Protein AF-A0A168ELN8-F1 (afdb_monomer_lite)

Foldseek 3Di:
DVCVVPVVPDPDDPPDDDDDQQEDEDDDQVDPDDDPCQVVVVVVSVVVQVVVCVVPVDHHHYYYNNVVD

Radius of gyration: 13.47 Å; chains: 1; bounding box: 29×29×29 Å

Sequence (69 aa):
DLIAADRGRVKTTISHMHSYSQMFLSPYGYTTDLPAEYPEMFRAMEIAVNALTSTYGTPYTYGNTAVTI

Organism: NCBI:txid35525

Secondary structure (DSSP, 8-state):
--TTTTTTT----------SS-EEEES-SS-SPPPTTHHHHHHHHHHHHHHHHHHH----EEEEHHHH-

pLDDT: mean 89.73, std 5.79, range [62.47, 95.44]

InterPro domains:
  IPR000834 Peptidase M14, carboxypeptidase A [PF00246] (15-67)

Structure (mmCIF, N/CA/C/O backbone):
data_AF-A0A168ELN8-F1
#
_entry.id   AF-A0A168ELN8-F1
#
loop_
_atom_site.group_PDB
_atom_site.id
_atom_site.type_symbol
_atom_site.label_atom_id
_atom_site.label_alt_id
_atom_site.label_comp_id
_atom_site.label_asym_id
_atom_site.label_entity_id
_atom_site.label_seq_id
_atom_site.pdbx_PDB_ins_code
_atom_site.Cartn_x
_atom_site.Cartn_y
_atom_site.Cartn_z
_atom_site.occupancy
_atom_site.B_iso_or_equiv
_atom_site.auth_seq_id
_atom_site.auth_comp_id
_atom_site.auth_asym_id
_atom_site.auth_atom_id
_atom_site.pdbx_PDB_model_num
ATOM 1 N N . ASP A 1 1 ? 13.514 -18.152 -7.118 1.00 62.47 1 ASP A N 1
ATOM 2 C CA . ASP A 1 1 ? 12.555 -17.292 -7.825 1.00 62.47 1 ASP A CA 1
ATOM 3 C C . ASP A 1 1 ? 11.237 -18.049 -7.970 1.00 62.47 1 ASP A C 1
ATOM 5 O O . ASP A 1 1 ? 11.101 -18.851 -8.879 1.00 62.47 1 ASP A O 1
ATOM 9 N N . LEU A 1 2 ? 10.319 -17.889 -7.012 1.00 82.81 2 LEU A N 1
ATOM 10 C CA . LEU A 1 2 ? 9.012 -18.564 -7.052 1.00 82.81 2 LEU A CA 1
ATOM 11 C C . LEU A 1 2 ? 7.986 -17.759 -7.858 1.00 82.81 2 LEU A C 1
ATOM 13 O O . LEU A 1 2 ? 7.189 -18.334 -8.591 1.00 82.81 2 LEU A O 1
ATOM 17 N N . ILE A 1 3 ? 8.028 -16.428 -7.746 1.00 85.50 3 ILE A N 1
ATOM 18 C CA . ILE A 1 3 ? 7.068 -15.541 -8.409 1.00 85.50 3 ILE A CA 1
ATOM 19 C C . ILE A 1 3 ? 7.305 -15.511 -9.921 1.00 85.50 3 ILE A C 1
ATOM 21 O O . ILE A 1 3 ? 6.345 -15.625 -10.676 1.00 85.50 3 ILE A O 1
ATOM 25 N N . ALA A 1 4 ? 8.549 -15.405 -10.396 1.00 86.44 4 ALA A N 1
ATOM 26 C CA . ALA A 1 4 ? 8.815 -15.424 -11.832 1.00 86.44 4 ALA A CA 1
ATOM 27 C C . ALA A 1 4 ? 8.772 -16.841 -12.425 1.00 86.44 4 ALA A C 1
ATOM 29 O O . ALA A 1 4 ? 8.405 -16.975 -13.596 1.00 86.44 4 ALA A O 1
ATOM 30 N N . ALA A 1 5 ? 9.008 -17.892 -11.626 1.00 90.12 5 ALA A N 1
ATOM 31 C CA . ALA A 1 5 ? 8.698 -19.267 -12.032 1.00 90.12 5 ALA A CA 1
ATOM 32 C C . ALA A 1 5 ? 7.193 -19.478 -12.290 1.00 90.12 5 ALA A C 1
ATOM 34 O O . ALA A 1 5 ? 6.837 -20.244 -13.183 1.00 90.12 5 ALA A O 1
ATOM 35 N N . ASP A 1 6 ? 6.319 -18.761 -11.573 1.00 91.50 6 ASP A N 1
ATOM 36 C CA . ASP A 1 6 ? 4.858 -18.872 -11.691 1.00 91.50 6 ASP A CA 1
ATOM 37 C C . ASP A 1 6 ? 4.178 -17.607 -12.255 1.00 91.50 6 ASP A C 1
ATOM 39 O O . ASP A 1 6 ? 2.989 -17.352 -12.035 1.00 91.50 6 ASP A O 1
ATOM 43 N N . ARG A 1 7 ? 4.918 -16.811 -13.042 1.00 85.75 7 ARG A N 1
ATOM 44 C CA . ARG A 1 7 ? 4.475 -15.509 -13.589 1.00 85.75 7 ARG A CA 1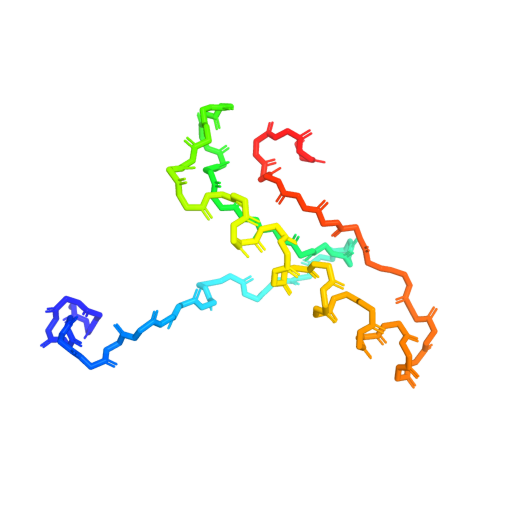
ATOM 45 C C . ARG A 1 7 ? 3.143 -15.543 -14.347 1.00 85.75 7 ARG A C 1
ATOM 47 O O . ARG A 1 7 ? 2.480 -14.524 -14.489 1.00 85.75 7 ARG A O 1
ATOM 54 N N . GLY A 1 8 ? 2.761 -16.705 -14.882 1.00 88.88 8 GLY A N 1
ATOM 55 C CA . GLY A 1 8 ? 1.502 -16.886 -15.609 1.00 88.88 8 GLY A CA 1
ATOM 56 C C . GLY A 1 8 ? 0.281 -17.038 -14.697 1.00 88.88 8 GLY A C 1
ATOM 57 O O . GLY A 1 8 ? -0.840 -16.733 -15.119 1.00 88.88 8 GLY A O 1
ATOM 58 N N . ARG A 1 9 ? 0.487 -17.484 -13.452 1.00 90.88 9 ARG A N 1
ATOM 59 C CA . ARG A 1 9 ? -0.575 -17.812 -12.491 1.00 90.88 9 ARG A CA 1
ATOM 60 C C . ARG A 1 9 ? -0.684 -16.794 -11.362 1.00 90.88 9 ARG A C 1
ATOM 62 O O . ARG A 1 9 ? -1.798 -16.539 -10.914 1.00 90.88 9 ARG A O 1
ATOM 69 N N . VAL A 1 10 ? 0.418 -16.171 -10.946 1.00 88.56 10 VAL A N 1
ATOM 70 C CA . VAL A 1 10 ? 0.387 -15.087 -9.955 1.00 88.56 10 VAL A CA 1
ATOM 71 C C . VAL A 1 10 ? -0.245 -13.844 -10.585 1.00 88.56 10 VAL A C 1
ATOM 73 O O . VAL A 1 10 ? 0.278 -13.292 -11.549 1.00 88.56 10 VAL A O 1
ATOM 76 N N . LYS A 1 11 ? -1.395 -13.415 -10.055 1.00 85.69 11 LYS A N 1
ATOM 77 C CA . LYS A 1 11 ? -2.128 -12.221 -10.526 1.00 85.69 11 LYS A CA 1
ATOM 78 C C . LYS A 1 11 ? -2.016 -11.025 -9.588 1.00 85.69 11 LYS A C 1
ATOM 80 O O . LYS A 1 11 ? -2.173 -9.890 -10.018 1.00 85.69 11 LYS A O 1
ATOM 85 N N . THR A 1 12 ? -1.735 -11.273 -8.314 1.00 84.25 12 THR A N 1
ATOM 86 C CA . THR A 1 12 ? -1.620 -10.237 -7.287 1.00 84.25 12 THR A CA 1
ATOM 87 C C . THR A 1 12 ? -0.592 -10.674 -6.261 1.00 84.25 12 THR A C 1
ATOM 89 O O . THR A 1 12 ? -0.443 -11.864 -5.985 1.00 84.25 12 THR A O 1
ATOM 92 N N . THR A 1 13 ? 0.116 -9.704 -5.696 1.00 83.25 13 THR A N 1
ATOM 93 C CA . THR A 1 13 ? 1.112 -9.922 -4.654 1.00 83.25 13 THR A CA 1
ATOM 94 C C . THR A 1 13 ? 0.915 -8.903 -3.540 1.00 83.25 13 THR A C 1
ATOM 96 O O . THR A 1 13 ? 0.875 -7.702 -3.793 1.00 83.25 13 THR A O 1
ATOM 99 N N . ILE A 1 14 ? 0.800 -9.392 -2.306 1.00 82.94 14 ILE A N 1
ATOM 100 C CA . ILE A 1 14 ? 0.880 -8.587 -1.085 1.00 82.94 14 ILE A CA 1
ATOM 101 C C . ILE A 1 14 ? 2.233 -8.925 -0.470 1.00 82.94 14 ILE A C 1
ATOM 103 O O . ILE A 1 14 ? 2.367 -9.870 0.302 1.00 82.94 14 ILE A O 1
ATOM 107 N N . SER A 1 15 ? 3.264 -8.206 -0.908 1.00 70.44 15 SER A N 1
ATOM 108 C CA . SER A 1 15 ? 4.654 -8.573 -0.613 1.00 70.44 15 SER A CA 1
ATOM 109 C C . SER A 1 15 ? 5.076 -8.256 0.824 1.00 70.44 15 SER A C 1
ATOM 111 O O . SER A 1 15 ? 6.065 -8.796 1.305 1.00 70.44 15 SER A O 1
ATOM 113 N N . HIS A 1 16 ? 4.347 -7.366 1.495 1.00 70.00 16 HIS A N 1
ATOM 114 C CA . HIS A 1 16 ? 4.795 -6.701 2.712 1.00 70.00 16 HIS A CA 1
ATOM 115 C C . HIS A 1 16 ? 3.628 -6.597 3.700 1.00 70.00 16 HIS A C 1
ATOM 117 O O . HIS A 1 16 ? 2.949 -5.576 3.770 1.00 70.00 16 HIS A O 1
ATOM 123 N N . MET A 1 17 ? 3.389 -7.662 4.471 1.00 83.81 17 MET A N 1
ATOM 124 C CA . MET A 1 17 ? 2.576 -7.562 5.686 1.00 83.81 17 MET A CA 1
ATOM 125 C C . MET A 1 17 ? 3.492 -7.172 6.843 1.00 83.81 17 MET A C 1
ATOM 127 O O . MET A 1 17 ? 4.284 -7.986 7.313 1.00 83.81 17 MET A O 1
ATOM 131 N N . HIS A 1 18 ? 3.396 -5.922 7.283 1.00 88.62 18 HIS A N 1
ATOM 132 C CA . HIS A 1 18 ? 4.195 -5.394 8.384 1.00 88.62 18 HIS A CA 1
ATOM 133 C C . HIS A 1 18 ? 3.308 -4.785 9.460 1.00 88.62 18 HIS A C 1
ATOM 135 O O . HIS A 1 18 ? 2.125 -4.509 9.267 1.00 88.62 18 HIS A O 1
ATOM 141 N N . SER A 1 19 ? 3.939 -4.543 10.597 1.00 87.12 19 SER A N 1
ATOM 142 C CA . SER A 1 19 ? 3.446 -3.703 11.677 1.00 87.12 19 SER A CA 1
ATOM 143 C C . SER A 1 19 ? 4.540 -2.689 12.016 1.00 87.12 19 SER A C 1
ATOM 145 O O . SER A 1 19 ? 5.719 -3.028 11.918 1.00 87.12 19 SER A O 1
ATOM 147 N N . TYR A 1 20 ? 4.234 -1.470 12.448 1.00 86.75 20 TYR A N 1
ATOM 148 C CA . TYR A 1 20 ? 2.946 -0.920 12.902 1.00 86.75 20 TYR A CA 1
ATOM 149 C C . TYR A 1 20 ? 2.412 0.166 11.937 1.00 86.75 20 TYR A C 1
ATOM 151 O O . TYR A 1 20 ? 2.864 0.232 10.800 1.00 86.75 20 TYR A O 1
ATOM 159 N N . SER A 1 21 ? 1.435 0.972 12.380 1.00 89.12 21 SER A N 1
ATOM 160 C CA . SER A 1 21 ? 0.896 2.191 11.720 1.00 89.12 21 SER A CA 1
ATOM 161 C C . SER A 1 21 ? -0.417 2.079 10.938 1.00 89.12 21 SER A C 1
ATOM 163 O O . SER A 1 21 ? -0.944 3.116 10.554 1.00 89.12 21 SER A O 1
ATOM 165 N N . GLN A 1 22 ? -0.998 0.885 10.756 1.00 92.25 22 GLN A N 1
ATOM 166 C CA . GLN A 1 22 ? -2.309 0.709 10.092 1.00 92.25 22 GLN A CA 1
ATOM 167 C C . GLN A 1 22 ? -2.365 1.373 8.704 1.00 92.25 22 GLN A C 1
ATOM 169 O O . GLN A 1 22 ? -3.181 2.254 8.441 1.00 92.25 22 GLN A O 1
ATOM 174 N N . MET A 1 23 ? -1.464 0.960 7.810 1.00 92.12 23 MET A N 1
ATOM 175 C CA . MET A 1 23 ? -1.348 1.539 6.470 1.00 92.12 23 MET A CA 1
ATOM 176 C C . MET A 1 23 ? -1.528 0.470 5.393 1.00 92.12 23 MET A C 1
ATOM 178 O O . MET A 1 23 ? -0.985 -0.628 5.511 1.00 92.12 23 MET A O 1
ATOM 182 N N . PHE A 1 24 ? -2.266 0.800 4.334 1.00 92.19 24 PHE A N 1
ATOM 183 C CA . PHE A 1 24 ? -2.370 0.006 3.113 1.00 92.19 24 PHE A CA 1
ATOM 184 C C . PHE A 1 24 ? -1.666 0.757 1.983 1.00 92.19 24 PHE A C 1
ATOM 186 O O . PHE A 1 24 ? -2.163 1.765 1.490 1.00 92.19 24 PHE A O 1
ATOM 193 N N . LEU A 1 25 ? -0.499 0.274 1.564 1.00 92.62 25 LEU A N 1
ATOM 194 C CA . LEU A 1 25 ? 0.370 1.017 0.655 1.00 92.62 25 LEU A CA 1
ATOM 195 C C . LEU A 1 25 ? 0.504 0.349 -0.712 1.00 92.62 25 LEU A C 1
ATOM 197 O O . LEU A 1 25 ? 0.477 -0.876 -0.839 1.00 92.62 25 LEU A O 1
ATOM 201 N N . SER A 1 26 ? 0.698 1.182 -1.729 1.00 92.00 26 SER A N 1
ATOM 202 C CA . SER A 1 26 ? 0.948 0.785 -3.115 1.00 92.00 26 SER A CA 1
ATOM 203 C C . SER A 1 26 ? 2.326 1.259 -3.584 1.00 92.00 26 SER A C 1
ATOM 205 O O . SER A 1 26 ? 2.848 2.255 -3.079 1.00 92.00 26 SER A O 1
ATOM 207 N N . PRO A 1 27 ? 2.939 0.566 -4.556 1.00 90.50 27 PRO A N 1
ATOM 208 C CA . PRO A 1 27 ? 4.189 1.017 -5.151 1.00 90.50 27 PRO A CA 1
ATOM 209 C C . PRO A 1 27 ? 4.034 2.362 -5.892 1.00 90.50 27 PRO A C 1
ATOM 211 O O . PRO A 1 27 ? 2.932 2.778 -6.242 1.00 90.50 27 PRO A O 1
ATOM 214 N N . TYR A 1 28 ? 5.125 3.062 -6.196 1.00 91.38 28 TYR A N 1
ATOM 215 C CA . TYR A 1 28 ? 6.495 2.795 -5.747 1.00 91.38 28 TYR A CA 1
ATOM 216 C C . TYR A 1 28 ? 6.801 3.434 -4.385 1.00 91.38 28 TYR A C 1
ATOM 218 O O . TYR A 1 28 ? 6.161 4.395 -3.975 1.00 91.38 28 TYR A O 1
ATOM 226 N N . GLY A 1 29 ? 7.787 2.878 -3.674 1.00 88.88 29 GLY A N 1
ATOM 227 C CA . GLY A 1 29 ? 8.324 3.466 -2.437 1.00 88.88 29 GLY A CA 1
ATOM 228 C C . GLY A 1 29 ? 9.646 4.211 -2.616 1.00 88.88 29 GLY A C 1
ATOM 229 O O . GLY A 1 29 ? 10.043 4.949 -1.728 1.00 88.88 29 GLY A O 1
ATOM 230 N N . TYR A 1 30 ? 10.334 4.021 -3.746 1.00 90.81 30 TYR A N 1
ATOM 231 C CA . TYR A 1 30 ? 11.645 4.629 -4.016 1.00 90.81 30 TYR A CA 1
ATOM 232 C C . TYR A 1 30 ? 11.574 5.868 -4.925 1.00 90.81 30 TYR A C 1
ATOM 234 O O . TYR A 1 30 ? 12.585 6.531 -5.130 1.00 90.81 30 TYR A O 1
ATOM 242 N N . THR A 1 31 ? 10.411 6.149 -5.513 1.00 91.88 31 THR A N 1
ATOM 243 C CA . THR A 1 31 ? 10.140 7.308 -6.372 1.00 91.88 31 THR A CA 1
ATOM 244 C C . THR A 1 31 ? 8.702 7.757 -6.153 1.00 91.88 31 THR A C 1
ATOM 246 O O . THR A 1 31 ? 7.850 6.932 -5.821 1.00 91.88 31 THR A O 1
ATOM 249 N N . THR A 1 32 ? 8.434 9.043 -6.368 1.00 91.44 32 THR A N 1
ATOM 250 C CA . THR A 1 32 ? 7.081 9.617 -6.360 1.00 91.44 32 THR A CA 1
ATOM 251 C C . THR A 1 32 ? 6.333 9.395 -7.676 1.00 91.44 32 THR A C 1
ATOM 253 O O . THR A 1 32 ? 5.169 9.777 -7.785 1.00 91.44 32 THR A O 1
ATOM 256 N N . ASP A 1 33 ? 6.980 8.801 -8.682 1.00 92.50 33 ASP A N 1
ATOM 257 C CA . ASP A 1 33 ? 6.307 8.408 -9.917 1.00 92.50 33 ASP A CA 1
ATOM 258 C C . ASP A 1 33 ? 5.252 7.333 -9.635 1.00 92.50 33 ASP A C 1
ATOM 260 O O . ASP A 1 33 ? 5.469 6.399 -8.857 1.00 92.50 33 ASP A O 1
ATOM 264 N N . LEU A 1 34 ? 4.102 7.453 -10.295 1.00 91.12 34 LEU A N 1
ATOM 265 C CA . LEU A 1 34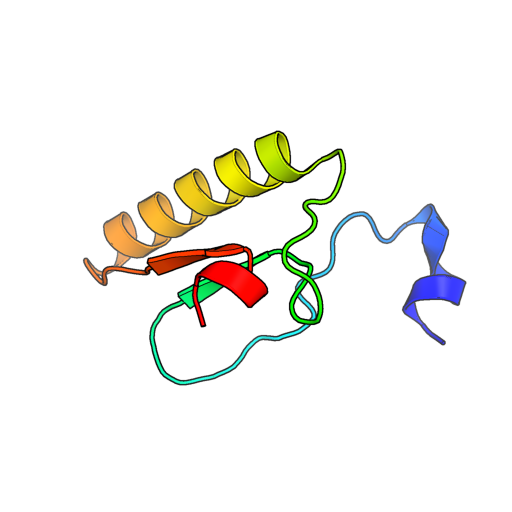 ? 2.995 6.517 -10.138 1.00 91.12 34 LEU A CA 1
ATOM 266 C C . LEU A 1 34 ? 3.017 5.458 -11.250 1.00 91.12 34 LEU A C 1
ATOM 268 O O . LEU A 1 34 ? 3.277 5.795 -12.408 1.00 91.12 34 LEU A O 1
ATOM 272 N N . PRO A 1 35 ? 2.711 4.185 -10.938 1.00 90.69 35 PRO A N 1
ATOM 273 C CA . PRO A 1 35 ? 2.504 3.169 -11.965 1.00 90.69 35 PRO A CA 1
ATOM 274 C C . PRO A 1 35 ? 1.266 3.493 -12.816 1.00 90.69 35 PRO A C 1
ATOM 276 O O . PRO A 1 35 ? 0.337 4.160 -12.356 1.00 90.69 35 PRO A O 1
ATOM 279 N N . ALA A 1 36 ? 1.224 2.988 -14.050 1.00 92.94 36 ALA A N 1
ATOM 280 C CA . ALA A 1 36 ? 0.120 3.252 -14.978 1.00 92.94 36 ALA A CA 1
ATOM 281 C C . ALA A 1 36 ? -1.240 2.778 -14.424 1.00 92.94 36 ALA A C 1
ATOM 283 O O . ALA A 1 36 ? -2.270 3.414 -14.635 1.00 92.94 36 ALA A O 1
ATOM 284 N N . GLU A 1 37 ? -1.231 1.694 -13.653 1.00 91.19 37 GLU A N 1
ATOM 285 C CA . GLU A 1 37 ? -2.401 1.060 -13.050 1.00 91.19 37 GLU A CA 1
ATOM 286 C C . GLU A 1 37 ? -2.758 1.643 -11.670 1.00 91.19 37 GLU A C 1
ATOM 288 O O . GLU A 1 37 ? -3.669 1.148 -11.001 1.00 91.19 37 GLU A O 1
ATOM 293 N N . TYR A 1 38 ? -2.073 2.706 -11.227 1.00 92.50 38 TYR A N 1
ATOM 294 C CA . TYR A 1 38 ? -2.309 3.324 -9.921 1.00 92.50 38 TYR A CA 1
ATOM 295 C C . TYR A 1 38 ? -3.782 3.677 -9.648 1.00 92.50 38 TYR A C 1
ATOM 297 O O . TYR A 1 38 ? -4.229 3.421 -8.531 1.00 92.50 38 TYR A O 1
ATOM 305 N N . PRO A 1 39 ? -4.585 4.191 -10.606 1.00 93.38 39 PRO A N 1
ATOM 306 C CA . PRO A 1 39 ? -6.000 4.469 -10.348 1.00 93.38 39 PRO A CA 1
ATOM 307 C C . PRO A 1 39 ? -6.808 3.227 -9.943 1.00 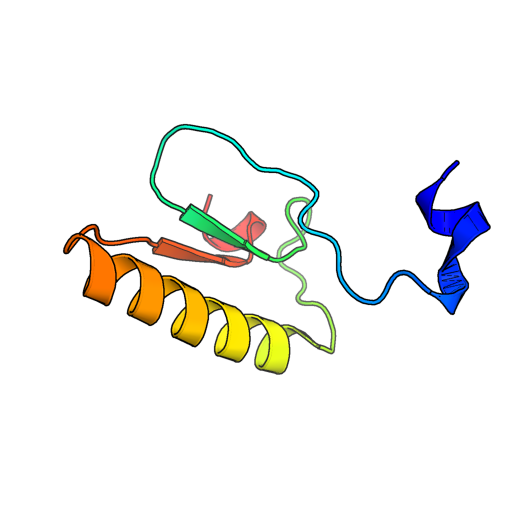93.38 39 PRO A C 1
ATOM 309 O O . PRO A 1 39 ? -7.658 3.298 -9.053 1.00 93.38 39 PRO A O 1
ATOM 312 N N . GLU A 1 40 ? -6.534 2.073 -10.558 1.00 92.94 40 GLU A N 1
ATOM 313 C CA . GLU A 1 40 ? -7.193 0.814 -10.199 1.00 92.94 40 GLU A CA 1
ATOM 314 C C . GLU A 1 40 ? -6.714 0.315 -8.833 1.00 92.94 40 GLU A C 1
ATOM 316 O O . GLU A 1 40 ? -7.533 -0.090 -8.003 1.00 92.94 40 GLU A O 1
ATOM 321 N N . MET A 1 41 ? -5.406 0.412 -8.568 1.00 92.12 41 MET A N 1
ATOM 322 C CA . MET A 1 41 ? -4.838 0.089 -7.259 1.00 92.12 41 MET A CA 1
ATOM 323 C C . MET A 1 41 ? -5.462 0.953 -6.164 1.00 92.12 41 MET A C 1
ATOM 325 O O . MET A 1 41 ? -5.893 0.424 -5.145 1.00 92.12 41 MET A O 1
ATOM 329 N N . PHE A 1 42 ? -5.579 2.262 -6.385 1.00 93.06 42 PHE A N 1
ATOM 330 C CA . PHE A 1 42 ? -6.163 3.202 -5.434 1.00 93.06 42 PHE A CA 1
ATOM 331 C C . PHE A 1 42 ? -7.616 2.855 -5.103 1.00 93.06 42 PHE A C 1
ATOM 333 O O . PHE A 1 42 ? -7.973 2.770 -3.929 1.00 93.06 42 PHE A O 1
ATOM 340 N N . ARG A 1 43 ? -8.425 2.530 -6.122 1.00 95.25 43 ARG A N 1
ATOM 341 C CA . ARG A 1 43 ? -9.799 2.040 -5.931 1.00 95.25 43 ARG A CA 1
ATOM 342 C C . ARG A 1 43 ? -9.844 0.751 -5.104 1.00 95.25 43 ARG A C 1
ATOM 344 O O . ARG A 1 43 ? -10.696 0.602 -4.232 1.00 95.25 43 ARG A O 1
ATOM 351 N N . ALA A 1 44 ? -8.949 -0.199 -5.378 1.00 93.69 44 ALA A N 1
ATOM 352 C CA . ALA A 1 44 ? -8.884 -1.454 -4.632 1.00 93.69 44 ALA A CA 1
ATOM 353 C C . ALA A 1 44 ? -8.468 -1.235 -3.165 1.00 93.69 44 ALA A C 1
ATOM 355 O O . ALA A 1 44 ? -9.040 -1.861 -2.273 1.00 93.69 44 ALA A O 1
ATOM 356 N N . MET A 1 45 ? -7.522 -0.323 -2.914 1.00 93.62 45 MET A N 1
ATOM 357 C CA . MET A 1 45 ? -7.090 0.058 -1.565 1.00 93.62 45 MET A CA 1
ATOM 358 C C . MET A 1 45 ? -8.228 0.687 -0.761 1.00 93.62 45 MET A C 1
ATOM 360 O O . MET A 1 45 ? -8.450 0.289 0.379 1.00 93.62 45 MET A O 1
ATOM 364 N N . GLU A 1 46 ? -8.983 1.609 -1.359 1.00 95.12 46 GLU A N 1
ATOM 365 C CA . GLU A 1 46 ? -10.140 2.240 -0.716 1.00 95.12 46 GLU A CA 1
ATOM 366 C C . GLU A 1 46 ? -11.186 1.197 -0.293 1.00 95.12 46 GLU A C 1
ATOM 368 O O . GLU A 1 46 ? -11.635 1.185 0.854 1.00 95.12 46 GLU A O 1
ATOM 373 N N . ILE A 1 47 ? -11.535 0.266 -1.190 1.00 95.44 47 ILE A N 1
ATOM 374 C CA . ILE A 1 47 ? -12.477 -0.821 -0.885 1.00 95.44 47 ILE A CA 1
ATOM 375 C C . ILE A 1 47 ? -11.946 -1.696 0.259 1.00 95.44 47 ILE A C 1
ATOM 377 O O . ILE A 1 47 ? -12.701 -2.041 1.171 1.00 95.44 47 ILE A O 1
ATOM 381 N N . ALA A 1 48 ? -10.657 -2.043 0.235 1.00 92.94 48 ALA A N 1
ATOM 382 C CA . ALA A 1 48 ? -10.037 -2.866 1.268 1.00 92.94 48 ALA A CA 1
ATOM 383 C C . ALA A 1 48 ? -10.041 -2.169 2.638 1.00 92.94 48 ALA A C 1
ATOM 385 O O . ALA A 1 48 ? -10.431 -2.780 3.633 1.00 92.94 48 ALA A O 1
ATOM 386 N N . VAL A 1 49 ? -9.668 -0.888 2.696 1.00 94.12 49 VAL A N 1
ATOM 387 C CA . VAL A 1 49 ? -9.684 -0.095 3.932 1.00 94.12 49 VAL A CA 1
ATOM 388 C C . VAL A 1 49 ? -11.101 0.053 4.474 1.00 94.12 49 VAL A C 1
ATOM 390 O O . VAL A 1 49 ? -11.316 -0.183 5.660 1.00 94.12 49 VAL A O 1
ATOM 393 N N . ASN A 1 50 ? -12.083 0.336 3.618 1.00 94.38 50 ASN A N 1
ATOM 394 C CA . ASN A 1 50 ? -13.483 0.422 4.035 1.00 94.38 50 ASN A CA 1
ATOM 395 C C . ASN A 1 50 ? -13.989 -0.906 4.624 1.00 94.38 50 ASN A C 1
ATOM 397 O O . ASN A 1 50 ? -14.692 -0.903 5.636 1.00 94.38 50 ASN A O 1
ATOM 401 N N . ALA A 1 51 ? -13.599 -2.049 4.049 1.00 95.19 51 ALA A N 1
ATOM 402 C CA . ALA A 1 51 ? -13.935 -3.365 4.591 1.00 95.19 51 ALA A CA 1
ATOM 403 C C . ALA A 1 51 ? -13.257 -3.633 5.951 1.00 95.19 51 ALA A C 1
ATOM 405 O O . ALA A 1 51 ? -13.900 -4.140 6.876 1.00 95.19 51 ALA A O 1
ATOM 406 N N . LEU A 1 52 ? -11.985 -3.248 6.105 1.00 92.88 52 LEU A N 1
ATOM 407 C CA . LEU A 1 52 ? -11.259 -3.347 7.377 1.00 92.88 52 LEU A CA 1
ATOM 408 C C . LEU A 1 52 ? -11.928 -2.493 8.463 1.00 92.88 52 LEU A C 1
ATOM 410 O O . LEU A 1 52 ? -12.218 -2.990 9.555 1.00 92.88 52 LEU A O 1
ATOM 414 N N . THR A 1 53 ? -12.254 -1.238 8.145 1.00 93.94 53 THR A N 1
ATOM 415 C CA . THR A 1 53 ? -12.954 -0.330 9.058 1.00 93.94 53 THR A CA 1
ATOM 416 C C . THR A 1 53 ? -14.363 -0.825 9.381 1.00 93.94 53 THR A C 1
ATOM 418 O O . THR A 1 53 ? -14.766 -0.761 10.536 1.00 93.94 53 THR A O 1
ATOM 421 N N . SER A 1 54 ? -15.101 -1.404 8.431 1.00 94.69 54 SER A N 1
ATOM 422 C CA . SER A 1 54 ? -16.423 -1.985 8.711 1.00 94.69 54 SER A CA 1
ATOM 423 C C . SER A 1 54 ? -16.375 -3.186 9.662 1.00 94.69 54 SER A C 1
ATOM 425 O O . SER A 1 54 ? -17.389 -3.494 10.284 1.00 94.69 54 SER A O 1
ATOM 427 N N . THR A 1 55 ? -15.242 -3.886 9.756 1.00 94.62 55 THR A N 1
ATOM 428 C CA . THR A 1 55 ? -15.132 -5.099 10.579 1.00 94.62 55 THR A CA 1
ATOM 429 C C . THR A 1 55 ? -14.885 -4.759 12.049 1.00 94.62 55 THR A C 1
ATOM 431 O O . THR A 1 55 ? -15.570 -5.286 12.921 1.00 94.62 55 THR A O 1
ATOM 434 N N . TYR A 1 56 ? -13.927 -3.865 12.330 1.00 92.44 56 TYR A N 1
ATOM 435 C CA . TYR A 1 56 ? -13.500 -3.550 13.705 1.00 92.44 56 TYR A CA 1
ATOM 436 C C . TYR A 1 56 ? -13.438 -2.051 14.030 1.00 92.44 56 TYR A C 1
ATOM 438 O O . TYR A 1 56 ? -12.985 -1.668 15.105 1.00 92.44 56 TYR A O 1
ATOM 446 N N . GLY A 1 57 ? -13.868 -1.178 13.118 1.00 92.12 57 GLY A N 1
ATOM 447 C CA . GLY A 1 57 ? -13.838 0.276 13.303 1.00 92.12 57 GLY A CA 1
ATOM 448 C C . GLY A 1 57 ? -12.442 0.895 13.221 1.00 92.12 57 GLY A C 1
ATOM 449 O O . GLY A 1 57 ? -12.293 2.095 13.427 1.00 92.12 57 GLY A O 1
ATOM 450 N N . THR A 1 58 ? -11.408 0.103 12.933 1.00 92.25 58 THR A N 1
ATOM 451 C CA . THR A 1 58 ? -10.027 0.582 12.897 1.00 92.25 58 THR A CA 1
ATOM 452 C C . THR A 1 58 ? -9.771 1.394 11.620 1.00 92.25 58 THR A C 1
ATOM 454 O O . THR A 1 58 ? -9.964 0.864 10.521 1.00 92.25 58 THR A O 1
ATOM 457 N N . PRO A 1 59 ? -9.332 2.663 11.724 1.00 91.06 59 PRO A N 1
ATOM 458 C CA . PRO A 1 59 ? -9.004 3.471 10.556 1.00 91.06 59 PRO A CA 1
ATOM 459 C C . PRO A 1 59 ? -7.634 3.073 9.997 1.00 91.06 59 PRO A C 1
ATOM 461 O O . PRO A 1 59 ? -6.663 2.947 10.746 1.00 91.06 59 PRO A O 1
ATOM 464 N N . TYR A 1 60 ? -7.557 2.891 8.679 1.00 93.50 60 TYR A N 1
ATOM 465 C CA . TYR A 1 60 ? -6.304 2.654 7.964 1.00 93.50 60 TYR A CA 1
ATOM 466 C C . TYR A 1 6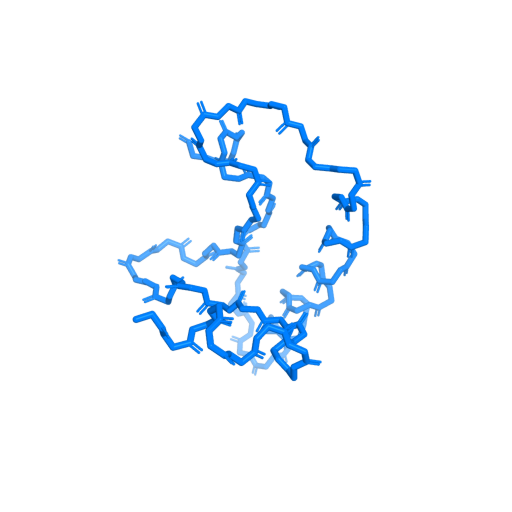0 ? -6.043 3.791 6.975 1.00 93.50 60 TYR A C 1
ATOM 468 O O . TYR A 1 60 ? -6.947 4.214 6.256 1.00 93.50 60 TYR A O 1
ATOM 476 N N . THR A 1 61 ? -4.801 4.261 6.912 1.00 93.31 61 THR A N 1
ATOM 477 C CA . THR A 1 61 ? -4.357 5.210 5.880 1.00 93.31 61 THR A CA 1
ATOM 478 C C . THR A 1 61 ? -3.951 4.434 4.632 1.00 93.31 61 THR A C 1
ATOM 480 O O . THR A 1 61 ? -3.392 3.345 4.745 1.00 93.31 61 THR A O 1
ATOM 483 N N . TYR A 1 62 ? -4.197 4.964 3.438 1.00 92.94 62 TYR A N 1
ATOM 484 C CA . TYR A 1 62 ? -3.808 4.296 2.198 1.00 92.94 62 TYR A 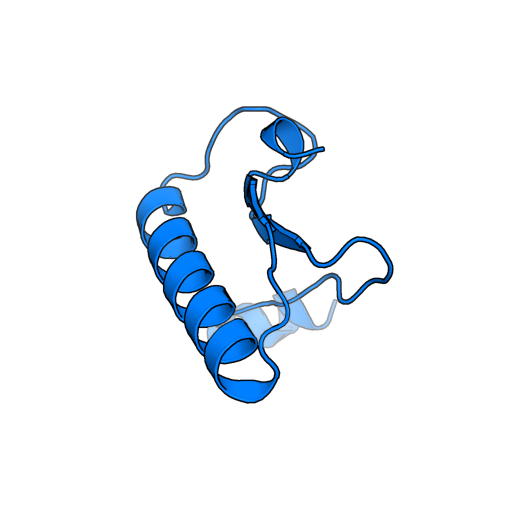CA 1
ATOM 485 C C . TYR A 1 62 ? -3.303 5.264 1.134 1.00 92.94 62 TYR A C 1
ATOM 487 O O . TYR A 1 62 ? -3.685 6.432 1.121 1.00 92.94 62 TYR A O 1
ATOM 495 N N . GLY A 1 63 ? -2.435 4.775 0.245 1.00 92.69 63 GLY A N 1
ATOM 496 C CA . GLY A 1 63 ? -1.842 5.593 -0.813 1.00 92.69 63 GLY A CA 1
ATOM 497 C C . GLY A 1 63 ? -0.561 5.015 -1.410 1.00 92.69 63 GLY A C 1
ATOM 498 O O . GLY A 1 63 ? -0.178 3.871 -1.153 1.00 92.69 63 GLY A O 1
ATOM 499 N N . ASN A 1 64 ? 0.100 5.811 -2.248 1.00 91.94 64 ASN A N 1
ATOM 500 C CA . ASN A 1 64 ? 1.444 5.519 -2.737 1.00 91.94 64 ASN A CA 1
ATOM 501 C C . ASN A 1 64 ? 2.449 5.581 -1.579 1.00 91.94 64 ASN A C 1
ATOM 503 O O . ASN A 1 64 ? 2.435 6.540 -0.806 1.00 91.94 64 ASN A O 1
ATOM 507 N N . THR A 1 65 ? 3.333 4.590 -1.479 1.00 91.12 65 THR A N 1
ATOM 508 C CA . THR A 1 65 ? 4.335 4.522 -0.412 1.00 91.12 65 THR A CA 1
ATOM 509 C C . THR A 1 65 ? 5.193 5.787 -0.363 1.00 91.12 65 THR A C 1
ATOM 511 O O . THR A 1 65 ? 5.211 6.427 0.674 1.00 91.12 65 THR A O 1
ATOM 514 N N . ALA A 1 66 ? 5.830 6.202 -1.461 1.00 90.25 66 ALA A N 1
ATOM 515 C CA . ALA A 1 66 ? 6.765 7.336 -1.464 1.00 90.25 66 ALA A CA 1
ATOM 516 C C . ALA A 1 66 ? 6.139 8.703 -1.124 1.00 90.25 66 ALA A C 1
ATOM 518 O O . ALA A 1 66 ? 6.862 9.656 -0.849 1.00 90.25 66 ALA A O 1
ATOM 519 N N . VAL A 1 67 ? 4.811 8.821 -1.205 1.00 89.00 67 VAL A N 1
ATOM 520 C CA . VAL A 1 67 ? 4.072 10.041 -0.841 1.00 89.00 67 VAL A CA 1
ATOM 521 C C . VAL A 1 67 ? 3.489 9.954 0.572 1.00 89.00 67 VAL A C 1
ATOM 523 O O . VAL A 1 67 ? 3.331 10.975 1.237 1.00 89.00 67 VAL A O 1
ATOM 526 N N . THR A 1 68 ? 3.120 8.752 1.022 1.00 85.44 6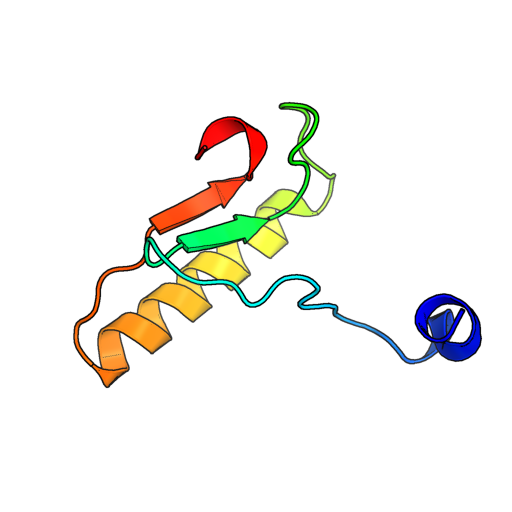8 THR A N 1
ATOM 527 C CA . THR A 1 68 ? 2.410 8.549 2.298 1.00 85.44 68 THR A CA 1
ATOM 528 C C . THR A 1 68 ? 3.371 8.377 3.480 1.00 85.44 68 THR A C 1
ATOM 530 O O . THR A 1 68 ? 2.979 8.665 4.612 1.00 85.44 68 THR A O 1
ATOM 533 N N . ILE A 1 69 ? 4.600 7.903 3.234 1.00 83.81 69 ILE A N 1
ATOM 534 C CA . ILE A 1 69 ? 5.687 7.786 4.223 1.00 83.81 69 ILE A CA 1
ATOM 535 C C . ILE A 1 69 ? 6.902 8.604 3.792 1.00 83.81 69 ILE A C 1
ATOM 537 O O . ILE A 1 69 ? 7.552 9.162 4.702 1.00 83.81 69 ILE A O 1
#